Protein AF-A0A353YEA6-F1 (afdb_monomer_lite)

Structure (mmCIF, N/CA/C/O backbone):
data_AF-A0A353YEA6-F1
#
_entry.id   AF-A0A353YEA6-F1
#
loop_
_atom_site.group_PDB
_atom_site.id
_atom_site.type_symbol
_atom_site.label_atom_id
_atom_site.label_alt_id
_atom_site.label_comp_id
_atom_site.label_asym_id
_atom_site.label_entity_id
_ato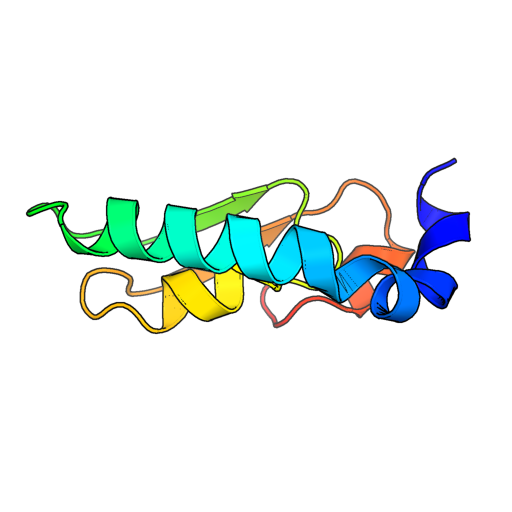m_site.label_seq_id
_atom_site.pdbx_PDB_ins_code
_atom_site.Cartn_x
_atom_site.Cartn_y
_atom_site.Cartn_z
_atom_site.occupancy
_atom_site.B_iso_or_equiv
_atom_site.auth_seq_id
_atom_site.auth_comp_id
_atom_site.auth_asym_id
_atom_site.auth_atom_id
_atom_site.pdbx_PDB_model_num
ATOM 1 N N . ARG A 1 1 ? -0.030 -1.956 -23.442 1.00 72.62 1 ARG A N 1
ATOM 2 C CA . ARG A 1 1 ? 1.148 -1.036 -23.417 1.00 72.62 1 ARG A CA 1
ATOM 3 C C . ARG A 1 1 ? 1.877 -1.031 -22.064 1.00 72.62 1 ARG A C 1
ATOM 5 O O . ARG A 1 1 ? 3.097 -1.111 -22.105 1.00 72.62 1 ARG A O 1
ATOM 12 N N . ARG A 1 2 ? 1.169 -0.970 -20.917 1.00 76.38 2 ARG A N 1
ATOM 13 C CA . ARG A 1 2 ? 1.732 -0.911 -19.544 1.00 76.38 2 ARG A CA 1
ATOM 14 C C . ARG A 1 2 ? 2.562 -2.135 -19.132 1.00 76.38 2 ARG A C 1
ATOM 16 O O . ARG A 1 2 ? 3.632 -1.949 -18.577 1.00 76.38 2 ARG A O 1
ATOM 23 N N . ALA A 1 3 ? 2.120 -3.347 -19.482 1.00 82.31 3 ALA A N 1
ATOM 24 C CA . ALA A 1 3 ? 2.768 -4.609 -19.088 1.00 82.31 3 ALA A CA 1
ATOM 25 C C . ALA A 1 3 ? 4.274 -4.690 -19.409 1.00 82.31 3 ALA A C 1
ATOM 27 O O . ALA A 1 3 ? 5.025 -5.330 -18.686 1.00 82.31 3 ALA A O 1
ATOM 28 N N . ARG A 1 4 ? 4.735 -3.986 -20.452 1.00 82.00 4 ARG A N 1
ATOM 29 C CA . ARG A 1 4 ? 6.159 -3.923 -20.803 1.00 82.00 4 ARG A CA 1
ATOM 30 C C . ARG A 1 4 ? 7.015 -3.264 -19.732 1.00 82.00 4 ARG A C 1
ATOM 32 O O . ARG A 1 4 ? 8.180 -3.582 -19.684 1.00 82.00 4 ARG A O 1
ATOM 39 N N . PHE A 1 5 ? 6.476 -2.399 -18.880 1.00 83.62 5 PHE A N 1
ATOM 40 C CA . PHE A 1 5 ? 7.250 -1.748 -17.819 1.00 83.62 5 PHE A CA 1
ATOM 41 C C . PHE A 1 5 ? 7.275 -2.544 -16.512 1.00 83.62 5 PHE A C 1
ATOM 43 O O . PHE A 1 5 ? 7.934 -2.120 -15.571 1.00 83.62 5 PHE A O 1
ATOM 50 N N . ALA A 1 6 ? 6.585 -3.689 -16.438 1.00 83.88 6 ALA A N 1
ATOM 51 C CA . ALA A 1 6 ? 6.541 -4.493 -15.217 1.00 83.88 6 ALA A CA 1
ATOM 52 C C . ALA A 1 6 ? 7.935 -4.961 -14.773 1.00 83.88 6 ALA A C 1
ATOM 54 O O . ALA A 1 6 ? 8.224 -4.958 -13.585 1.00 83.88 6 ALA A O 1
ATOM 55 N N . HIS A 1 7 ? 8.824 -5.264 -15.722 1.00 84.56 7 HIS A N 1
ATOM 56 C CA . HIS A 1 7 ? 10.204 -5.663 -15.433 1.00 84.56 7 HIS A CA 1
ATOM 57 C C . HIS A 1 7 ? 11.127 -4.507 -15.001 1.00 84.56 7 HIS A C 1
ATOM 59 O O . HIS A 1 7 ? 12.204 -4.762 -14.480 1.00 84.56 7 HIS A O 1
ATOM 65 N N . GLU A 1 8 ? 10.729 -3.246 -15.209 1.00 84.81 8 GLU A N 1
ATOM 66 C CA . GLU A 1 8 ? 11.508 -2.054 -14.821 1.00 84.81 8 GLU A CA 1
ATOM 67 C C . GLU A 1 8 ? 10.963 -1.388 -13.549 1.00 84.81 8 GLU A C 1
ATOM 69 O O . GLU A 1 8 ? 11.414 -0.303 -13.176 1.00 84.81 8 GLU A O 1
ATOM 74 N N . ILE A 1 9 ? 9.937 -1.967 -12.918 1.00 80.94 9 ILE A N 1
ATOM 75 C CA . ILE A 1 9 ? 9.151 -1.250 -11.912 1.00 80.94 9 ILE A CA 1
ATOM 76 C C . ILE A 1 9 ? 9.977 -0.884 -10.673 1.00 80.94 9 ILE A C 1
ATOM 78 O O . ILE A 1 9 ? 9.860 0.236 -10.179 1.00 80.94 9 ILE A O 1
ATOM 82 N N . GLU A 1 10 ? 10.893 -1.764 -10.266 1.00 78.19 10 GLU A N 1
ATOM 83 C CA . GLU A 1 10 ? 11.819 -1.543 -9.148 1.00 78.19 10 GLU A CA 1
ATOM 84 C C . GLU A 1 10 ? 12.718 -0.318 -9.388 1.00 78.19 10 GLU A C 1
ATOM 86 O O . GLU A 1 10 ? 12.947 0.490 -8.490 1.00 78.19 10 GLU A O 1
ATOM 91 N N . ALA A 1 11 ? 13.150 -0.085 -10.635 1.00 80.19 11 ALA A N 1
ATOM 92 C CA . ALA A 1 11 ? 14.003 1.054 -10.987 1.00 80.19 11 ALA A CA 1
ATOM 93 C C . ALA A 1 11 ? 13.288 2.415 -10.863 1.00 80.19 11 ALA A C 1
ATOM 95 O O . ALA A 1 11 ? 13.927 3.466 -10.906 1.00 80.19 11 ALA A O 1
ATOM 96 N N . ARG A 1 12 ? 11.956 2.414 -10.725 1.00 75.31 12 ARG A N 1
ATOM 97 C CA . ARG A 1 12 ? 11.111 3.614 -10.597 1.00 75.31 12 ARG A CA 1
ATOM 98 C C . ARG A 1 12 ? 10.434 3.702 -9.231 1.00 75.31 12 ARG A C 1
ATOM 100 O O . ARG A 1 12 ? 9.613 4.594 -9.013 1.00 75.31 12 ARG A O 1
ATOM 107 N N . GLU A 1 13 ? 10.791 2.809 -8.313 1.00 83.81 13 GLU A N 1
ATOM 108 C CA . GLU A 1 13 ? 10.102 2.654 -7.040 1.00 83.81 13 GLU A CA 1
ATOM 109 C C . GLU A 1 13 ? 10.296 3.863 -6.122 1.00 83.81 13 GLU A C 1
ATOM 111 O O . GLU A 1 13 ? 9.359 4.241 -5.436 1.00 83.81 13 GLU A O 1
ATOM 116 N N . PHE A 1 14 ? 11.451 4.539 -6.158 1.00 87.44 14 PHE A N 1
ATOM 117 C CA . PHE A 1 14 ? 11.759 5.647 -5.241 1.00 87.44 14 PHE A CA 1
ATOM 118 C C . PHE A 1 14 ? 10.680 6.746 -5.210 1.00 87.44 14 PHE A C 1
ATOM 120 O O . PHE A 1 14 ? 10.200 7.120 -4.139 1.00 87.44 14 PHE A O 1
ATOM 127 N N . LEU A 1 15 ? 10.258 7.239 -6.382 1.00 87.06 15 LEU A N 1
ATOM 128 C CA . LEU A 1 15 ? 9.232 8.286 -6.461 1.00 87.06 15 LEU A CA 1
ATOM 129 C C . LEU A 1 15 ? 7.861 7.765 -6.012 1.00 87.06 15 LEU A C 1
ATOM 131 O O . LEU A 1 15 ? 7.122 8.473 -5.329 1.00 87.06 15 LEU A O 1
ATOM 135 N N . LEU A 1 16 ? 7.535 6.519 -6.363 1.00 89.50 16 LEU A N 1
ATOM 136 C CA . LEU A 1 16 ? 6.282 5.881 -5.964 1.00 89.50 16 LEU A CA 1
ATOM 137 C C . LEU A 1 16 ? 6.242 5.623 -4.454 1.00 89.50 16 LEU A C 1
ATOM 139 O O . LEU A 1 16 ? 5.207 5.832 -3.832 1.00 89.50 16 LEU A O 1
ATOM 143 N N . ALA A 1 17 ? 7.365 5.230 -3.852 1.00 92.62 17 ALA A N 1
ATOM 144 C CA . ALA A 1 17 ? 7.497 4.952 -2.429 1.00 92.62 17 ALA A CA 1
ATOM 145 C C . ALA A 1 17 ? 7.283 6.208 -1.589 1.00 92.62 17 ALA A C 1
ATOM 147 O O . ALA A 1 17 ? 6.605 6.144 -0.563 1.00 92.62 17 ALA A O 1
ATOM 148 N N . HIS A 1 18 ? 7.821 7.344 -2.040 1.00 94.38 18 HIS A N 1
ATOM 149 C CA . HIS A 1 18 ? 7.614 8.627 -1.383 1.00 94.38 18 HIS A CA 1
ATOM 150 C C . HIS A 1 18 ? 6.130 9.015 -1.369 1.00 94.38 18 HIS A C 1
ATOM 152 O O . HIS A 1 18 ? 5.555 9.200 -0.297 1.00 94.38 18 HIS A O 1
ATOM 158 N N . VAL A 1 19 ? 5.482 9.035 -2.539 1.00 94.44 19 VAL A N 1
ATOM 159 C CA . VAL A 1 19 ? 4.052 9.370 -2.648 1.00 94.44 19 VAL A CA 1
ATOM 160 C C . VAL A 1 19 ? 3.185 8.373 -1.873 1.00 94.44 19 VAL A C 1
ATOM 162 O O . VAL A 1 19 ? 2.235 8.769 -1.201 1.00 94.44 19 VAL A O 1
ATOM 165 N N . ALA A 1 20 ? 3.520 7.083 -1.916 1.00 96.12 20 ALA A N 1
ATOM 166 C CA . ALA A 1 20 ? 2.786 6.053 -1.194 1.00 96.12 20 ALA A CA 1
ATOM 167 C C . ALA A 1 20 ? 2.839 6.254 0.329 1.00 96.12 20 ALA A C 1
ATOM 169 O O . ALA A 1 20 ? 1.822 6.073 0.998 1.00 96.12 20 ALA A O 1
ATOM 170 N N . SER A 1 21 ? 3.991 6.662 0.874 1.00 96.38 21 SER A N 1
ATOM 171 C CA . SER A 1 21 ? 4.110 7.024 2.291 1.00 96.38 21 SER A CA 1
ATOM 172 C C . SER A 1 21 ? 3.242 8.233 2.635 1.00 96.38 21 SER A C 1
ATOM 174 O O . SER A 1 21 ? 2.457 8.151 3.576 1.00 96.38 21 SER A O 1
ATOM 176 N N . GLU A 1 22 ? 3.288 9.313 1.846 1.00 97.50 22 GLU A N 1
ATOM 177 C CA . GLU A 1 22 ? 2.479 10.493 2.167 1.00 97.50 22 GLU A CA 1
ATOM 178 C C . GLU A 1 22 ? 0.963 10.227 2.081 1.00 97.50 22 GLU A C 1
ATOM 180 O O . GLU A 1 22 ? 0.167 10.833 2.801 1.00 97.50 22 GLU A O 1
ATOM 185 N N . ILE A 1 23 ? 0.520 9.361 1.164 1.00 97.00 23 ILE A N 1
ATOM 186 C CA . ILE A 1 23 ? -0.892 8.964 1.090 1.00 97.00 23 ILE A CA 1
ATOM 187 C C . ILE A 1 23 ? -1.264 8.138 2.324 1.00 97.00 23 ILE A C 1
ATOM 189 O O . ILE A 1 23 ? -2.299 8.407 2.932 1.00 97.00 23 ILE A O 1
ATOM 193 N N . ALA A 1 24 ? -0.432 7.170 2.723 1.00 97.62 24 ALA A N 1
ATOM 194 C CA . ALA A 1 24 ? -0.682 6.358 3.913 1.00 97.62 24 ALA A CA 1
ATOM 195 C C . ALA A 1 24 ? -0.775 7.220 5.184 1.00 97.62 24 ALA A C 1
ATOM 197 O O . ALA A 1 24 ? -1.696 7.032 5.975 1.00 97.62 24 ALA A O 1
ATOM 198 N N . GLU A 1 25 ? 0.091 8.226 5.336 1.00 97.81 25 GLU A N 1
ATOM 199 C CA . GLU A 1 25 ? 0.025 9.201 6.434 1.00 97.81 25 GLU A CA 1
ATOM 200 C C . GLU A 1 25 ? -1.308 9.966 6.453 1.00 97.81 25 GLU A C 1
ATOM 202 O O . GLU A 1 25 ? -1.940 10.114 7.501 1.00 97.81 25 GLU A O 1
ATOM 207 N N . ARG A 1 26 ? -1.796 10.400 5.284 1.00 97.31 26 ARG A N 1
ATOM 208 C CA . ARG A 1 26 ? -3.097 11.081 5.163 1.00 97.31 26 ARG A CA 1
ATOM 209 C C . ARG A 1 26 ? -4.283 10.156 5.448 1.00 97.31 26 ARG A C 1
ATOM 211 O O . ARG A 1 26 ? -5.304 10.620 5.949 1.00 97.31 26 ARG A O 1
ATOM 218 N N . VAL A 1 27 ? -4.180 8.864 5.146 1.00 96.94 27 VAL A N 1
ATOM 219 C CA . VAL A 1 27 ? -5.207 7.877 5.523 1.00 96.94 27 VAL A CA 1
ATOM 220 C C . VAL A 1 27 ? -5.161 7.596 7.027 1.00 96.94 27 VAL A C 1
ATOM 222 O O . VAL A 1 27 ? -6.212 7.462 7.650 1.00 96.94 27 VAL A O 1
ATOM 225 N N . ALA A 1 28 ? -3.972 7.574 7.635 1.00 97.19 28 ALA A N 1
ATOM 226 C CA . ALA A 1 28 ? -3.784 7.284 9.056 1.00 97.19 28 ALA A CA 1
ATOM 227 C C . ALA A 1 28 ? -4.472 8.297 9.987 1.00 97.19 28 ALA A C 1
ATOM 229 O O . ALA A 1 28 ? -4.912 7.928 11.073 1.00 97.19 28 ALA A O 1
ATOM 230 N N . ILE A 1 29 ? -4.610 9.557 9.562 1.00 97.56 29 ILE A N 1
ATOM 231 C CA . ILE A 1 29 ? -5.305 10.597 10.340 1.00 97.56 29 ILE A CA 1
ATOM 232 C C . ILE A 1 29 ? -6.837 10.515 10.246 1.00 97.56 29 ILE A C 1
ATOM 234 O O . ILE A 1 29 ? -7.543 11.253 10.935 1.00 97.56 29 ILE A O 1
ATOM 238 N N . MET A 1 30 ? -7.382 9.652 9.384 1.00 97.12 30 MET A N 1
ATOM 239 C CA . MET A 1 30 ? -8.827 9.509 9.241 1.00 97.12 30 MET A CA 1
ATOM 240 C C . MET A 1 30 ? -9.405 8.715 10.418 1.00 97.12 30 MET A C 1
ATOM 242 O O . MET A 1 30 ? -9.012 7.584 10.678 1.00 97.12 30 MET A O 1
ATOM 246 N N . LEU A 1 31 ? -10.417 9.277 11.087 1.00 94.25 31 LEU A N 1
ATOM 247 C CA . LEU A 1 31 ? -11.061 8.650 12.253 1.00 94.25 31 LEU A CA 1
ATOM 248 C C . LEU A 1 31 ? -12.045 7.522 11.897 1.00 94.25 31 LEU A C 1
ATOM 250 O O . LEU A 1 31 ? -12.614 6.888 12.785 1.00 94.25 31 LEU A O 1
ATOM 254 N N . ARG A 1 32 ? -12.291 7.283 10.605 1.00 95.81 32 ARG A N 1
ATOM 255 C CA . ARG A 1 32 ? -13.207 6.233 10.149 1.00 95.81 32 ARG A CA 1
ATOM 256 C C . ARG A 1 32 ? -12.466 4.910 9.939 1.00 95.81 32 ARG A C 1
ATOM 258 O O . ARG A 1 32 ? -11.347 4.919 9.429 1.00 95.81 32 ARG A O 1
ATOM 265 N N . PRO A 1 33 ? -13.102 3.765 10.225 1.00 97.06 33 PRO A N 1
ATOM 266 C CA . PRO A 1 33 ? -12.575 2.479 9.803 1.00 97.06 33 PRO A CA 1
ATOM 267 C C . PRO A 1 33 ? -12.764 2.264 8.292 1.00 97.06 33 PRO A C 1
ATOM 269 O O . PRO A 1 33 ? -13.711 2.766 7.670 1.00 97.06 33 PRO A O 1
ATOM 272 N N . PHE A 1 34 ? -11.892 1.431 7.733 1.00 97.62 34 PHE A N 1
ATOM 273 C CA . PHE A 1 34 ? -11.906 0.899 6.374 1.00 97.62 34 PHE A CA 1
ATOM 274 C C . PHE A 1 34 ? -11.945 -0.637 6.432 1.00 97.62 34 PHE A C 1
ATOM 276 O O . PHE A 1 34 ? -10.916 -1.308 6.322 1.00 97.62 34 PHE A O 1
ATOM 283 N N . PRO A 1 35 ? -13.138 -1.238 6.607 1.00 97.88 35 PRO A N 1
ATOM 284 C CA . PRO A 1 35 ? -13.269 -2.694 6.668 1.00 97.88 35 PRO A CA 1
ATOM 285 C C . PRO A 1 35 ? -12.781 -3.408 5.400 1.00 97.88 35 PRO A C 1
ATOM 287 O O . PRO A 1 35 ? -12.395 -4.571 5.462 1.00 97.88 35 PRO A O 1
ATOM 290 N N . LEU A 1 36 ? -12.809 -2.712 4.263 1.00 98.00 36 LEU A N 1
ATOM 291 C CA . LEU A 1 36 ? -12.299 -3.176 2.984 1.00 98.00 36 LEU A CA 1
ATOM 292 C C . LEU A 1 36 ? -11.736 -1.981 2.208 1.00 98.00 36 LEU A C 1
ATOM 294 O O . LEU A 1 36 ? -12.389 -0.939 2.121 1.00 98.00 36 LEU A O 1
ATOM 298 N N . ALA A 1 37 ? -10.546 -2.151 1.647 1.00 98.00 37 ALA A N 1
ATOM 299 C CA . ALA A 1 37 ? -9.858 -1.179 0.813 1.00 98.00 37 ALA A CA 1
ATOM 300 C C . ALA A 1 37 ? -9.451 -1.806 -0.529 1.00 98.00 37 ALA A C 1
ATOM 302 O O . ALA A 1 37 ? -9.270 -3.022 -0.636 1.00 98.00 37 ALA A O 1
ATOM 303 N N . LEU A 1 38 ? -9.320 -0.956 -1.547 1.00 98.00 38 LEU A N 1
ATOM 304 C CA . LEU A 1 38 ? -8.913 -1.322 -2.899 1.00 98.00 38 LEU A CA 1
ATOM 305 C C . LEU A 1 38 ? -7.758 -0.415 -3.336 1.00 98.00 38 LEU A C 1
ATOM 307 O O . LEU A 1 38 ? -7.940 0.799 -3.423 1.00 98.00 38 LEU A O 1
ATOM 311 N N . ASP A 1 39 ? -6.606 -1.004 -3.646 1.00 97.69 39 ASP A N 1
ATOM 312 C CA . ASP A 1 39 ? -5.516 -0.337 -4.361 1.00 97.69 39 ASP A CA 1
ATOM 313 C C . ASP A 1 39 ? -5.767 -0.475 -5.870 1.00 97.69 39 ASP A C 1
ATOM 315 O O . ASP A 1 39 ? -5.600 -1.552 -6.448 1.00 97.69 39 ASP A O 1
ATOM 319 N N . LEU A 1 40 ? -6.271 0.592 -6.494 1.00 96.38 40 LEU A N 1
ATOM 320 C CA . LEU A 1 40 ? -6.653 0.603 -7.905 1.00 96.38 40 LEU A CA 1
ATOM 321 C C . LEU A 1 40 ? -5.503 1.120 -8.771 1.00 96.38 40 LEU A C 1
ATOM 323 O O . LEU A 1 40 ? -5.054 2.253 -8.614 1.00 96.38 40 LEU A O 1
ATOM 327 N N . GLY A 1 41 ? -5.093 0.317 -9.751 1.00 93.88 41 GLY A N 1
ATOM 328 C CA . GLY A 1 41 ? -3.874 0.581 -10.509 1.00 93.88 41 GLY A CA 1
ATOM 329 C C . GLY A 1 41 ? -2.640 0.251 -9.673 1.00 93.88 41 GLY A C 1
ATOM 330 O O . GLY A 1 41 ? -1.704 1.043 -9.624 1.00 93.88 41 GLY A O 1
ATOM 331 N N . ALA A 1 42 ? -2.676 -0.893 -8.982 1.00 94.75 42 ALA A N 1
ATOM 332 C CA . ALA A 1 42 ? -1.762 -1.226 -7.894 1.00 94.75 42 ALA A CA 1
ATOM 333 C C . ALA A 1 42 ? -0.287 -1.384 -8.308 1.00 94.75 42 ALA A C 1
ATOM 335 O O . ALA A 1 42 ? 0.587 -1.363 -7.443 1.00 94.75 42 ALA A O 1
ATOM 336 N N . TYR A 1 43 ? 0.026 -1.555 -9.600 1.00 93.56 43 TYR A N 1
ATOM 337 C CA . TYR A 1 43 ? 1.359 -1.937 -10.093 1.00 93.56 43 TYR A CA 1
ATOM 338 C C . TYR A 1 43 ? 1.922 -3.190 -9.392 1.00 93.56 43 TYR A C 1
ATOM 340 O O . TYR A 1 43 ? 1.660 -4.297 -9.832 1.00 93.56 43 TYR A O 1
ATOM 348 N N . HIS A 1 44 ? 2.70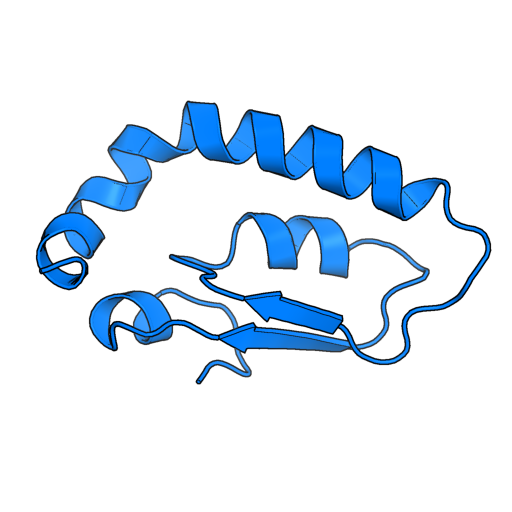6 -3.039 -8.323 1.00 92.75 44 HIS A N 1
ATOM 349 C CA . HIS A 1 44 ? 3.219 -4.152 -7.504 1.00 92.75 44 HIS A CA 1
ATOM 350 C C . HIS A 1 44 ? 2.743 -4.083 -6.036 1.00 92.75 44 HIS A C 1
ATOM 352 O O . HIS A 1 44 ? 3.282 -4.748 -5.149 1.00 92.75 44 HIS A O 1
ATOM 358 N N . GLY A 1 45 ? 1.722 -3.264 -5.770 1.00 95.06 45 GLY A N 1
ATOM 359 C CA . GLY A 1 45 ? 1.019 -3.144 -4.494 1.00 95.06 45 GLY A CA 1
ATOM 360 C C . GLY A 1 45 ? 1.710 -2.276 -3.445 1.00 95.06 45 GLY A C 1
ATOM 361 O O . GLY A 1 45 ? 1.446 -2.450 -2.257 1.00 95.06 45 GLY A O 1
ATOM 362 N N . LEU A 1 46 ? 2.612 -1.372 -3.838 1.00 95.00 46 LEU A N 1
ATOM 363 C CA . LEU A 1 46 ? 3.406 -0.567 -2.901 1.00 95.00 46 LEU A CA 1
ATOM 364 C C . LEU A 1 46 ? 2.544 0.292 -1.961 1.00 95.00 46 LEU A C 1
ATOM 366 O O . LEU A 1 46 ? 2.762 0.286 -0.749 1.00 95.00 46 LEU A O 1
ATOM 370 N N . LEU A 1 47 ? 1.555 1.004 -2.510 1.00 96.38 47 LEU A N 1
ATOM 371 C CA . LEU A 1 47 ? 0.631 1.825 -1.727 1.00 96.38 47 LEU A CA 1
ATOM 372 C C . LEU A 1 47 ? -0.268 0.953 -0.852 1.00 96.38 47 LEU A C 1
ATOM 374 O O . LEU A 1 47 ? -0.338 1.169 0.358 1.00 96.38 47 LEU A O 1
ATOM 378 N N . GLY A 1 48 ? -0.912 -0.056 -1.439 1.00 97.62 48 GLY A N 1
ATOM 379 C CA . GLY A 1 48 ? -1.803 -0.941 -0.703 1.00 97.62 48 GLY A CA 1
ATOM 380 C C . GLY A 1 48 ? -1.110 -1.673 0.448 1.00 97.62 48 GLY A C 1
ATOM 381 O O . GLY A 1 48 ? -1.738 -1.868 1.479 1.00 97.62 48 GLY A O 1
ATOM 382 N N . ARG A 1 49 ? 0.182 -2.030 0.344 1.00 97.06 49 ARG A N 1
ATOM 383 C CA . ARG A 1 49 ? 0.956 -2.592 1.475 1.00 97.06 49 ARG A CA 1
ATOM 384 C C . ARG A 1 49 ? 1.041 -1.610 2.643 1.00 97.06 49 ARG A C 1
ATOM 386 O O . ARG A 1 49 ? 0.656 -1.964 3.749 1.00 97.06 49 ARG A O 1
ATOM 393 N N . LYS A 1 50 ? 1.456 -0.367 2.381 1.00 97.31 50 LYS A N 1
ATOM 394 C CA . LYS A 1 50 ? 1.558 0.677 3.414 1.00 97.31 50 LYS A CA 1
ATOM 395 C C . LYS A 1 50 ? 0.209 0.982 4.060 1.00 97.31 50 LYS A C 1
ATOM 397 O O . LYS A 1 50 ? 0.116 1.140 5.268 1.00 97.31 50 LYS A O 1
ATOM 402 N N . VAL A 1 51 ? -0.853 1.051 3.259 1.00 97.81 51 VAL A N 1
ATOM 403 C CA . VAL A 1 51 ? -2.205 1.313 3.770 1.00 97.81 51 VAL A CA 1
ATOM 404 C C . VAL A 1 51 ? -2.748 0.112 4.556 1.00 97.81 51 VAL A C 1
ATOM 406 O O . VAL A 1 51 ? -3.435 0.311 5.551 1.00 97.81 51 VAL A O 1
ATOM 409 N N . ALA A 1 52 ? -2.422 -1.123 4.166 1.00 97.69 52 ALA A N 1
ATOM 410 C CA . ALA A 1 52 ? -2.836 -2.332 4.883 1.00 97.69 52 ALA A CA 1
ATOM 411 C C . ALA A 1 52 ? -2.169 -2.496 6.262 1.00 97.69 52 ALA A C 1
ATOM 413 O O . ALA A 1 52 ? -2.691 -3.233 7.093 1.00 97.69 52 ALA A O 1
ATOM 414 N N . GLU A 1 53 ? -1.050 -1.813 6.522 1.00 97.25 53 GLU A N 1
ATOM 415 C CA . GLU A 1 53 ? -0.411 -1.768 7.847 1.00 97.25 53 GLU A CA 1
ATOM 416 C C . GLU A 1 53 ? -1.170 -0.871 8.842 1.00 97.25 53 GLU A C 1
ATOM 418 O O . GLU A 1 53 ? -0.923 -0.929 10.049 1.00 97.25 53 GLU A O 1
ATOM 423 N N . LEU A 1 54 ? -2.106 -0.042 8.367 1.00 97.69 54 LEU A N 1
ATOM 424 C CA . LEU A 1 54 ? -2.865 0.859 9.226 1.00 97.69 54 LEU A CA 1
ATOM 425 C C . LEU A 1 54 ? -3.917 0.090 10.045 1.00 97.69 54 LEU A C 1
ATOM 427 O O . LEU A 1 54 ? -4.698 -0.670 9.472 1.00 97.69 54 LEU A O 1
ATOM 431 N N . PRO A 1 55 ? -4.063 0.363 11.359 1.00 96.81 55 PRO A N 1
ATOM 432 C CA . PRO A 1 55 ? -5.051 -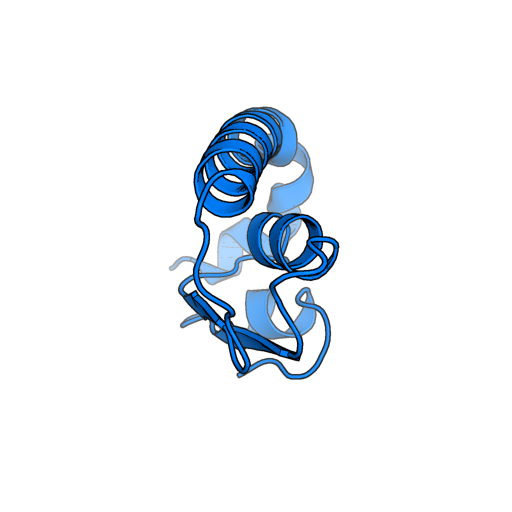0.314 12.208 1.00 96.81 55 PRO A CA 1
ATOM 433 C C . PRO A 1 55 ? -6.503 -0.112 11.756 1.00 96.81 55 PRO A C 1
ATOM 435 O O . PRO A 1 55 ? -7.384 -0.902 12.092 1.00 96.81 55 PRO A O 1
ATOM 438 N N . SER A 1 56 ? -6.770 0.972 11.023 1.00 97.06 56 SER A N 1
ATOM 439 C CA . SER A 1 56 ? -8.093 1.284 10.489 1.00 97.06 56 SER A CA 1
ATOM 440 C C . SER A 1 56 ? -8.463 0.431 9.273 1.00 97.06 56 SER A C 1
ATOM 442 O O . SER A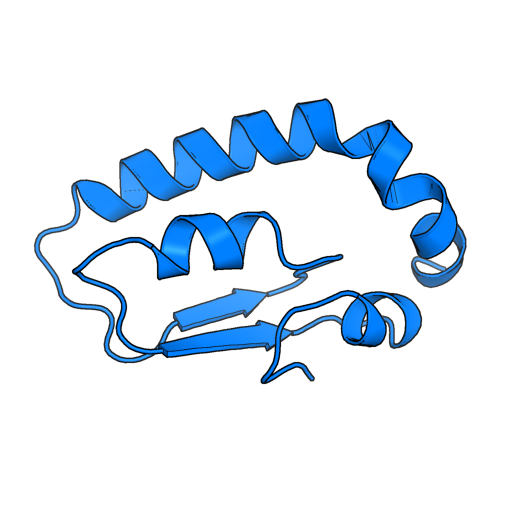 1 56 ? -9.639 0.408 8.914 1.00 97.06 56 SER A O 1
ATOM 444 N N . VAL A 1 57 ? -7.517 -0.284 8.653 1.00 98.06 57 VAL A N 1
ATOM 445 C CA . VAL A 1 57 ? -7.721 -1.070 7.430 1.00 98.06 57 VAL A CA 1
ATOM 446 C C . VAL A 1 57 ? -7.728 -2.559 7.760 1.00 98.06 57 VAL A C 1
ATOM 448 O O . VAL A 1 57 ? -6.751 -3.106 8.254 1.00 98.06 57 VAL A O 1
ATOM 451 N N . ARG A 1 58 ? -8.840 -3.244 7.474 1.00 97.81 58 ARG A N 1
ATOM 452 C CA . ARG A 1 58 ? -8.985 -4.677 7.799 1.00 97.81 58 ARG A CA 1
ATOM 453 C C . ARG A 1 58 ? -8.612 -5.608 6.648 1.00 97.81 58 ARG A C 1
ATOM 455 O O . ARG A 1 58 ? -8.110 -6.702 6.888 1.00 97.81 58 ARG A O 1
ATOM 462 N N . ALA A 1 59 ? -8.919 -5.219 5.417 1.00 98.12 59 ALA A N 1
ATOM 463 C CA . ALA A 1 59 ? -8.676 -6.036 4.235 1.00 98.12 59 ALA A CA 1
ATOM 464 C C . ALA A 1 59 ? -8.287 -5.149 3.054 1.00 98.12 59 ALA A C 1
ATOM 466 O O . ALA A 1 59 ? -8.883 -4.091 2.853 1.00 98.12 59 ALA A O 1
ATOM 467 N N . MET A 1 60 ? -7.316 -5.609 2.267 1.00 98.31 60 MET A N 1
ATOM 468 C CA . MET A 1 60 ? -6.822 -4.929 1.074 1.00 98.31 60 MET A CA 1
ATOM 469 C C . MET A 1 60 ? -6.980 -5.842 -0.142 1.00 98.31 60 MET A C 1
ATOM 471 O O . MET A 1 60 ? -6.584 -7.005 -0.097 1.00 98.31 60 MET A O 1
ATOM 475 N N . ILE A 1 61 ? -7.555 -5.308 -1.217 1.00 98.50 61 ILE A N 1
ATOM 476 C CA . ILE A 1 61 ? -7.583 -5.929 -2.544 1.00 98.50 61 ILE A CA 1
ATOM 477 C C . ILE A 1 61 ? -6.712 -5.086 -3.469 1.00 98.50 61 ILE A C 1
ATOM 479 O O . ILE A 1 61 ? -6.751 -3.858 -3.413 1.00 98.50 61 ILE A O 1
ATOM 483 N N . TYR A 1 62 ? -5.959 -5.740 -4.342 1.00 98.38 62 TYR A N 1
ATOM 484 C CA . TYR A 1 62 ? -5.137 -5.079 -5.349 1.00 98.38 62 TYR A CA 1
ATOM 485 C C . TYR A 1 62 ? -5.773 -5.283 -6.723 1.00 98.38 62 TYR A C 1
ATOM 487 O O . TYR A 1 62 ? -6.121 -6.408 -7.073 1.00 98.38 62 TYR A O 1
ATOM 495 N N . ALA A 1 63 ? -5.942 -4.218 -7.501 1.00 97.56 63 ALA A N 1
ATOM 496 C CA . ALA A 1 63 ? -6.501 -4.312 -8.846 1.00 97.56 63 ALA A CA 1
ATOM 497 C C . ALA A 1 63 ? -5.594 -3.636 -9.870 1.00 97.56 63 ALA A C 1
ATOM 499 O O . ALA A 1 63 ? -5.183 -2.487 -9.684 1.00 97.56 63 ALA A O 1
ATOM 500 N N . GLU A 1 64 ? -5.310 -4.313 -10.980 1.00 95.19 64 GLU A N 1
ATOM 501 C CA . GLU A 1 64 ? -4.551 -3.722 -12.079 1.00 95.19 64 GLU A CA 1
ATOM 502 C C . GLU A 1 64 ? -5.030 -4.205 -13.449 1.00 95.19 64 GLU A C 1
ATOM 504 O O . GLU A 1 64 ? -5.311 -5.367 -13.695 1.00 95.19 64 GLU A O 1
ATOM 509 N N . SER A 1 65 ? -5.070 -3.268 -14.392 1.00 94.25 65 SER A N 1
ATOM 510 C CA . SER A 1 65 ? -5.535 -3.494 -15.763 1.00 94.25 65 SER A CA 1
ATOM 511 C C . SER A 1 65 ? -4.597 -4.352 -16.619 1.00 94.25 65 SER A C 1
ATOM 513 O O . SER A 1 65 ? -4.949 -4.760 -17.725 1.00 94.25 65 SER A O 1
ATOM 515 N N . ALA A 1 66 ? -3.365 -4.560 -16.159 1.00 93.31 66 ALA A N 1
ATOM 516 C CA . ALA A 1 66 ? -2.326 -5.279 -16.872 1.00 93.31 66 ALA A CA 1
ATOM 517 C C . ALA A 1 66 ? -1.894 -6.501 -16.059 1.00 93.31 66 ALA A C 1
ATOM 519 O O . ALA A 1 66 ? -1.241 -6.370 -15.030 1.00 93.31 66 ALA A O 1
ATOM 520 N N . GLU A 1 67 ? -2.194 -7.686 -16.584 1.00 92.50 67 GLU A N 1
ATOM 521 C CA . GLU A 1 67 ? -1.974 -8.983 -15.928 1.00 92.50 67 GLU A CA 1
ATOM 522 C C . GLU A 1 67 ? -0.543 -9.182 -15.396 1.00 92.50 67 GLU A C 1
ATOM 524 O O . GLU A 1 67 ? -0.348 -9.694 -14.297 1.00 92.50 67 GLU A O 1
ATOM 529 N N . ALA A 1 68 ? 0.466 -8.688 -16.124 1.00 93.56 68 ALA A N 1
ATOM 530 C CA . ALA A 1 68 ? 1.866 -8.747 -15.695 1.00 93.56 68 ALA A CA 1
ATOM 531 C C . ALA A 1 68 ? 2.125 -8.069 -14.336 1.00 93.56 68 ALA A C 1
ATOM 533 O O . ALA A 1 68 ? 3.030 -8.469 -13.615 1.00 93.56 68 ALA A O 1
ATOM 534 N N . PHE A 1 69 ? 1.338 -7.053 -13.983 1.00 93.81 69 PHE A N 1
ATOM 535 C CA . PHE A 1 69 ? 1.411 -6.371 -12.693 1.00 93.81 69 PHE A CA 1
ATOM 536 C C . PHE A 1 69 ? 0.565 -7.064 -11.620 1.00 93.81 69 PHE A C 1
ATOM 538 O O . PHE A 1 69 ? 0.987 -7.142 -10.472 1.00 93.81 69 PHE A O 1
ATOM 545 N N . VAL A 1 70 ? -0.572 -7.666 -11.989 1.00 95.19 70 VAL A N 1
ATOM 546 C CA . VAL A 1 70 ? -1.390 -8.472 -11.060 1.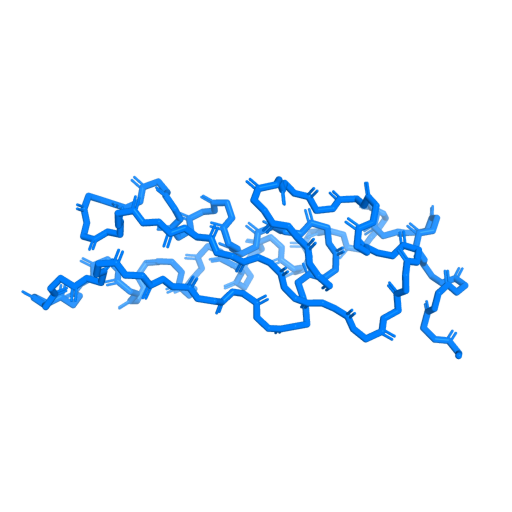00 95.19 70 VAL A CA 1
ATOM 547 C C . VAL A 1 70 ? -0.552 -9.585 -10.420 1.00 95.19 70 VAL A C 1
ATOM 549 O O . VAL A 1 70 ? -0.672 -9.841 -9.224 1.00 95.19 70 VAL A O 1
ATOM 552 N N . ALA A 1 71 ? 0.356 -10.198 -11.188 1.00 93.81 71 ALA A N 1
ATOM 553 C CA . ALA A 1 71 ? 1.288 -11.213 -10.693 1.00 93.81 71 ALA A CA 1
ATOM 554 C C . ALA A 1 71 ? 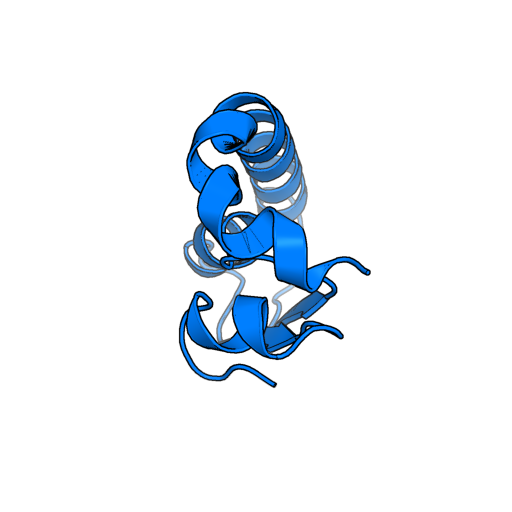2.308 -10.695 -9.656 1.00 93.81 71 ALA A C 1
ATOM 556 O O . ALA A 1 71 ? 2.846 -11.494 -8.892 1.00 93.81 71 ALA A O 1
ATOM 557 N N . LEU A 1 72 ? 2.572 -9.384 -9.619 1.00 93.81 72 LEU A N 1
ATOM 558 C CA . LEU A 1 72 ? 3.514 -8.739 -8.694 1.00 93.81 72 LEU A CA 1
ATOM 559 C C . LEU A 1 72 ? 2.836 -8.223 -7.413 1.00 93.81 72 LEU A C 1
ATOM 561 O O . LEU A 1 72 ? 3.511 -7.900 -6.432 1.00 93.81 72 LEU A O 1
ATOM 565 N N . CYS A 1 73 ? 1.507 -8.127 -7.409 1.00 95.81 73 CYS A N 1
ATOM 566 C CA . CYS A 1 73 ? 0.740 -7.653 -6.264 1.00 95.81 73 CYS A CA 1
ATOM 567 C C . CYS A 1 73 ? 0.619 -8.720 -5.159 1.00 95.81 73 CYS A C 1
ATOM 569 O O . CYS A 1 73 ? 0.549 -9.920 -5.447 1.00 95.81 73 CYS A O 1
ATOM 571 N N . PRO A 1 74 ? 0.508 -8.309 -3.880 1.00 96.31 74 PRO A N 1
ATOM 572 C CA . PRO A 1 74 ? 0.031 -9.202 -2.828 1.00 96.31 74 PRO A CA 1
ATOM 573 C C . PRO A 1 74 ? -1.376 -9.723 -3.140 1.00 96.31 74 PRO A C 1
ATOM 575 O O . PRO A 1 74 ? -2.137 -9.106 -3.883 1.00 96.31 74 PRO A O 1
ATOM 578 N N . ARG A 1 75 ? -1.743 -10.869 -2.564 1.00 95.94 75 ARG A N 1
ATOM 579 C CA . ARG A 1 75 ? -3.081 -11.450 -2.743 1.00 95.94 75 ARG A CA 1
ATOM 580 C C . ARG A 1 75 ? -4.043 -10.939 -1.658 1.00 95.94 75 ARG A C 1
ATOM 582 O O . ARG A 1 75 ? -3.600 -10.766 -0.524 1.00 95.94 75 ARG A O 1
ATOM 589 N N . PRO A 1 76 ? -5.345 -10.772 -1.958 1.00 97.50 76 PRO A N 1
ATOM 590 C CA . PRO A 1 76 ? -6.017 -11.018 -3.241 1.00 97.50 76 PRO A CA 1
ATOM 591 C C . PRO A 1 76 ? -5.738 -9.927 -4.291 1.00 97.50 76 PRO A C 1
ATOM 593 O O . PRO A 1 76 ? -5.788 -8.737 -3.985 1.00 97.50 76 PRO A O 1
ATOM 596 N N . ALA A 1 77 ? -5.485 -10.349 -5.534 1.00 97.12 77 ALA A N 1
ATOM 597 C CA . ALA A 1 77 ? -5.220 -9.457 -6.664 1.00 97.12 77 ALA A CA 1
ATOM 598 C C . ALA A 1 77 ? -6.025 -9.868 -7.901 1.00 97.12 77 ALA A C 1
ATOM 600 O O . ALA A 1 77 ? -6.160 -11.073 -8.150 1.00 97.12 77 ALA A O 1
ATOM 601 N N . LEU A 1 78 ? -6.529 -8.871 -8.635 1.00 94.94 78 LEU A N 1
ATOM 602 C CA . LEU A 1 78 ? -7.360 -8.999 -9.837 1.00 94.94 78 LEU A CA 1
ATOM 603 C C . LEU A 1 78 ? -6.827 -8.141 -10.989 1.00 94.94 78 LEU A C 1
ATOM 605 O O . LEU A 1 78 ? -6.343 -7.016 -10.720 1.00 94.94 78 LEU A O 1
#

Radius of gyration: 12.65 Å; chains: 1; bounding box: 27×22×36 Å

Secondary structure (DSSP, 8-state):
-GGGGGGGSGGGHHHHHHHHHHHHHHHHT--S-BSSEEEET-TTTHHHHHHHTSTTB--EEEE-SSHHHHTTSPSSB-

Foldseek 3Di:
DVLVCLVVVVVVVPVVLVVLVVVLVVVLPDPAAAAEEEAAQCQLPNNVVSNCPRPSYNYYEYEHPHVSSQVNYDPPYD

pLDDT: mean 93.34, std 6.27, range [72.62, 98.5]

Sequence (78 aa):
RRARFAHEIEAREFLLAHVASEIAERVAIMLRPFPLALDLGAYHGLLGRKVAELPSVRAMIYAESAEAFVALCPRPAL